Protein AF-A0A146K5C1-F1 (afdb_monomer_lite)

Organism: NCBI:txid1076344

Foldseek 3Di:
DQADQDDLVVLVVLVVVFPFDQALVSNLVSVVVVCVVVVQDDDSVLSSLLLQLLDPDPRNTDDSLSSSLSVRLRRRQDPVPPVLSSLQSSLPSVSPQADDLVSSVVSCVSVVHDDDSVVSVVSRVVRSD

pLDDT: mean 78.12, std 8.53, range [55.47, 90.75]

Sequence (129 aa):
MTFIVPNRELCRQVFEQMNFGQSEKQNLNQIVKAFRKYKIELKKDDIQAILKAVCKSEKSSLGIDEFTHMIYISQNTKDNHDIYRVMFLIADTDYSGKITVDKLSQLFRKLNSSLKVEEIEQVVNRITL

Secondary structure (DSSP, 8-state):
-------HHHHHHHHHHS---SSHHHHHHHHHHHHHHTT----HHHHHHHHHHH---TTS---HHHHHHHHHHHHH--TT--HHHHHHHHH-TT--S---HHHHHHHHHHTT----HHHHHHHHHHHH-

InterPro domains:
  IPR002048 EF-hand domain [PS50222] (79-114)
  IPR011992 EF-hand domain pair [SSF47473] (9-127)

Radius of gyration: 14.46 Å; chains: 1; bounding box: 36×32×29 Å

Structure (mmCIF, N/CA/C/O backbone):
data_AF-A0A146K5C1-F1
#
_entry.id   AF-A0A146K5C1-F1
#
loop_
_atom_site.group_PDB
_atom_site.id
_atom_site.type_symbol
_atom_site.label_atom_id
_atom_site.label_alt_id
_atom_site.label_comp_id
_atom_site.label_asym_id
_atom_site.label_entity_id
_atom_site.label_seq_id
_atom_site.pdbx_PDB_ins_code
_atom_site.Cartn_x
_atom_site.Cartn_y
_atom_site.Cartn_z
_atom_site.occupancy
_atom_site.B_iso_or_equiv
_atom_site.auth_seq_id
_atom_site.auth_comp_id
_atom_site.auth_asym_id
_atom_site.auth_atom_id
_atom_site.pdbx_PDB_model_num
ATOM 1 N N . MET A 1 1 ? -1.733 -11.337 -13.899 1.00 58.62 1 MET A N 1
ATOM 2 C CA . MET A 1 1 ? -2.867 -11.017 -12.988 1.00 58.62 1 MET A CA 1
ATOM 3 C C . MET A 1 1 ? -3.424 -9.634 -13.304 1.00 58.62 1 MET A C 1
ATOM 5 O O . MET A 1 1 ? -2.645 -8.779 -13.695 1.00 58.62 1 MET A O 1
ATOM 9 N N . THR A 1 2 ? -4.724 -9.394 -13.105 1.00 73.81 2 THR A N 1
ATOM 10 C CA . THR A 1 2 ? -5.314 -8.046 -13.227 1.00 73.81 2 THR A CA 1
ATOM 11 C C . THR A 1 2 ? -5.559 -7.487 -11.831 1.00 73.81 2 THR A C 1
ATOM 13 O O . THR A 1 2 ? -6.273 -8.109 -11.044 1.00 73.81 2 THR A O 1
ATOM 16 N N . PHE A 1 3 ? -4.936 -6.355 -11.508 1.00 86.50 3 PHE A N 1
ATOM 17 C CA . PHE A 1 3 ? -5.174 -5.649 -10.251 1.00 86.50 3 PHE A CA 1
ATOM 18 C C . PHE A 1 3 ? -6.377 -4.711 -10.385 1.00 86.50 3 PHE A C 1
ATOM 20 O O . PHE A 1 3 ? -6.642 -4.160 -11.453 1.00 86.50 3 PHE A O 1
ATOM 27 N N . ILE A 1 4 ? -7.117 -4.541 -9.296 1.00 88.69 4 ILE A N 1
ATOM 28 C CA . ILE A 1 4 ? -8.252 -3.626 -9.211 1.00 88.69 4 ILE A CA 1
ATOM 29 C C . ILE A 1 4 ? -7.701 -2.218 -9.006 1.00 88.69 4 ILE A C 1
ATOM 31 O O . ILE A 1 4 ? -7.086 -1.943 -7.979 1.00 88.69 4 ILE A O 1
ATOM 35 N N . VAL A 1 5 ? -7.924 -1.326 -9.969 1.00 90.75 5 VAL A N 1
ATOM 36 C CA . VAL A 1 5 ? -7.574 0.092 -9.832 1.00 90.75 5 VAL A CA 1
ATOM 37 C C . VAL A 1 5 ? -8.700 0.808 -9.072 1.00 90.75 5 VAL A C 1
ATOM 39 O O . VAL A 1 5 ? -9.862 0.684 -9.473 1.00 90.75 5 VAL A O 1
ATOM 42 N N . PRO A 1 6 ? -8.413 1.563 -7.995 1.00 89.06 6 PRO A N 1
ATOM 43 C CA . PRO A 1 6 ? -9.451 2.235 -7.225 1.00 89.06 6 PRO A CA 1
ATOM 44 C C . PRO A 1 6 ? -10.169 3.312 -8.035 1.00 89.06 6 PRO A C 1
ATOM 46 O O . PRO A 1 6 ? -9.553 4.076 -8.782 1.00 89.06 6 PRO A O 1
ATOM 49 N N . ASN A 1 7 ? -11.477 3.449 -7.816 1.00 90.25 7 ASN A N 1
ATOM 50 C CA . ASN A 1 7 ? -12.225 4.586 -8.338 1.00 90.25 7 ASN A CA 1
ATOM 51 C C . ASN A 1 7 ? -11.805 5.861 -7.587 1.00 90.25 7 ASN A C 1
ATOM 53 O O . ASN A 1 7 ? -12.148 6.051 -6.419 1.00 90.25 7 ASN A O 1
ATOM 57 N N . ARG A 1 8 ? -11.077 6.748 -8.273 1.00 89.50 8 ARG A N 1
ATOM 58 C CA . ARG A 1 8 ? -10.518 7.973 -7.681 1.00 89.50 8 ARG A CA 1
ATOM 59 C C . ARG A 1 8 ? -11.585 8.946 -7.176 1.00 89.50 8 ARG A C 1
ATOM 61 O O . ARG A 1 8 ? -11.336 9.663 -6.212 1.00 89.50 8 ARG A O 1
ATOM 68 N N . GLU A 1 9 ? -12.759 8.983 -7.799 1.00 89.62 9 GLU A N 1
ATOM 69 C CA . GLU A 1 9 ? -13.861 9.840 -7.359 1.00 89.62 9 GLU A CA 1
ATOM 70 C C . GLU A 1 9 ? -14.481 9.327 -6.059 1.00 89.62 9 GLU A C 1
ATOM 72 O O . GLU A 1 9 ? -14.644 10.100 -5.117 1.00 89.62 9 GLU A O 1
ATOM 77 N N . LEU A 1 10 ? -14.717 8.016 -5.961 1.00 87.25 10 LEU A N 1
ATOM 78 C CA . LEU A 1 10 ? -15.175 7.402 -4.717 1.00 87.25 10 LEU A CA 1
ATOM 79 C C . LEU A 1 10 ? -14.135 7.583 -3.604 1.00 87.25 10 LEU A C 1
ATOM 81 O O . LEU A 1 10 ? -14.492 7.974 -2.496 1.00 87.25 10 LEU A O 1
ATOM 85 N N . CYS A 1 11 ? -12.846 7.378 -3.899 1.00 87.62 11 CYS A N 1
ATOM 86 C CA . CYS A 1 11 ? -11.773 7.653 -2.943 1.00 87.62 11 CYS A CA 1
ATOM 87 C C . CYS A 1 11 ? -11.806 9.105 -2.456 1.00 87.62 11 CYS A C 1
ATOM 89 O O . CYS A 1 11 ? -11.650 9.332 -1.262 1.00 87.62 11 CYS A O 1
ATOM 91 N N . ARG A 1 12 ? -12.060 10.078 -3.342 1.00 88.31 12 ARG A N 1
ATOM 92 C CA . ARG A 1 12 ? -12.180 11.496 -2.973 1.00 88.31 12 ARG A CA 1
ATOM 93 C C . ARG A 1 12 ? -13.370 11.756 -2.056 1.00 88.31 12 ARG A C 1
ATOM 95 O O . ARG A 1 12 ? -13.182 12.349 -1.004 1.00 88.31 12 ARG A O 1
ATOM 102 N N . GLN A 1 13 ? -14.558 11.269 -2.405 1.00 88.06 13 GLN A N 1
ATOM 103 C CA . GLN A 1 13 ? -15.756 11.444 -1.574 1.00 88.06 13 GLN A CA 1
ATOM 104 C C . GLN A 1 13 ? -15.558 10.845 -0.177 1.00 88.06 13 GLN A C 1
ATOM 106 O O . GLN A 1 13 ? -15.899 11.4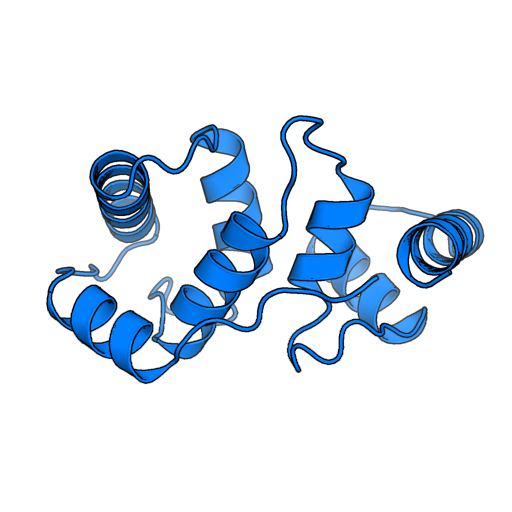50 0.837 1.00 88.06 13 GLN A O 1
ATOM 111 N N . VAL A 1 14 ? -14.967 9.651 -0.119 1.00 85.31 14 VAL A N 1
ATOM 112 C CA . VAL A 1 14 ? -14.649 8.963 1.132 1.00 85.31 14 VAL A CA 1
ATOM 113 C C . VAL A 1 14 ? -13.580 9.725 1.922 1.00 85.31 14 VAL A C 1
ATOM 115 O O . VAL A 1 14 ? -13.704 9.842 3.139 1.00 85.31 14 VAL A O 1
ATOM 118 N N . PHE A 1 15 ? -12.571 10.277 1.245 1.00 84.62 15 PHE A N 1
ATOM 119 C CA . PHE A 1 15 ? -11.513 11.078 1.857 1.00 84.62 15 PHE A CA 1
ATOM 120 C C . PHE A 1 15 ? -12.040 12.392 2.444 1.00 84.62 15 PHE A C 1
ATOM 122 O O . PHE A 1 15 ? -11.681 12.735 3.560 1.00 84.62 15 PHE A O 1
ATOM 129 N N . GLU A 1 16 ? -12.929 13.095 1.743 1.00 85.56 16 GLU A N 1
ATOM 130 C CA . GLU A 1 16 ? -13.555 14.342 2.213 1.00 85.56 16 GLU A CA 1
ATOM 131 C C . GLU A 1 16 ? -14.508 14.112 3.392 1.00 85.56 16 GLU A C 1
ATOM 133 O O . GLU A 1 16 ? -14.595 14.935 4.301 1.00 85.56 16 GLU A O 1
ATOM 138 N N . GLN A 1 17 ? -15.200 12.969 3.418 1.00 83.25 17 GLN A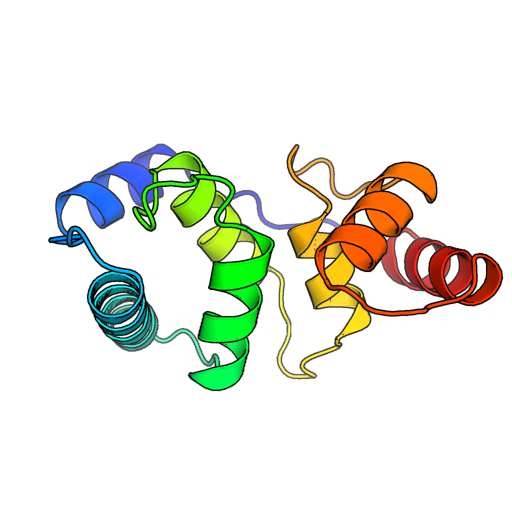 N 1
ATOM 139 C CA . GLN A 1 17 ? -15.999 12.554 4.575 1.00 83.25 17 GLN A CA 1
ATOM 140 C C . GLN A 1 17 ? -15.136 12.197 5.792 1.00 83.25 17 GLN A C 1
ATOM 142 O O . GLN A 1 17 ? -15.634 12.152 6.922 1.00 83.25 17 GLN A O 1
ATOM 147 N N . MET A 1 18 ? -13.858 11.889 5.579 1.00 77.62 18 MET A N 1
ATOM 148 C CA . MET A 1 18 ? -12.923 11.578 6.646 1.00 77.62 18 MET A CA 1
ATOM 149 C C . MET A 1 18 ? -12.271 12.855 7.150 1.00 77.62 18 MET A C 1
ATOM 151 O O . MET A 1 18 ? -11.551 13.548 6.444 1.00 77.62 18 MET A O 1
ATOM 155 N N . ASN A 1 19 ? -12.461 13.127 8.437 1.00 72.12 19 ASN A N 1
ATOM 156 C CA . ASN A 1 19 ? -11.743 14.188 9.134 1.00 72.12 19 ASN A CA 1
ATOM 157 C C . ASN A 1 19 ? -10.290 13.750 9.393 1.00 72.12 19 ASN A C 1
ATOM 159 O O . ASN A 1 19 ? -9.929 13.434 10.534 1.00 72.12 19 ASN A O 1
ATOM 163 N N . PHE A 1 20 ? -9.483 13.651 8.332 1.00 72.75 20 PHE A N 1
ATOM 164 C CA . PHE A 1 20 ? -8.049 13.406 8.442 1.00 72.75 20 PHE A CA 1
ATOM 165 C C . PHE A 1 20 ? -7.399 14.553 9.213 1.00 72.75 20 PHE A C 1
ATOM 167 O O . PHE A 1 20 ? -7.675 15.730 8.989 1.00 72.75 20 PHE A O 1
ATOM 174 N N . GLY A 1 21 ? -6.607 14.180 10.212 1.00 65.31 21 GLY A N 1
ATOM 175 C CA . GLY A 1 21 ? -6.028 15.113 11.164 1.00 65.31 21 GLY A CA 1
ATOM 176 C C . GLY A 1 21 ? -4.633 15.567 10.753 1.00 65.31 21 GLY A C 1
ATOM 177 O O . GLY A 1 21 ? -4.054 15.110 9.769 1.00 65.31 21 GLY A O 1
ATOM 178 N N . GLN A 1 22 ? -4.049 16.429 11.580 1.00 65.31 22 GLN A N 1
ATOM 179 C CA . GLN A 1 22 ? -2.683 16.933 11.394 1.00 65.31 22 GLN A CA 1
ATOM 180 C C . GLN A 1 22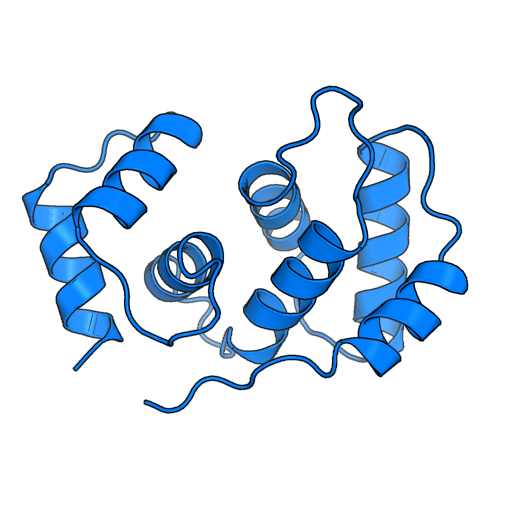 ? -1.603 15.949 11.880 1.00 65.31 22 GLN A C 1
ATOM 182 O O . GLN A 1 22 ? -0.422 16.271 11.836 1.00 65.31 22 GLN A O 1
ATOM 187 N N . SER A 1 23 ? -1.985 14.766 12.380 1.00 70.12 23 SER A N 1
ATOM 188 C CA . SER A 1 23 ? -1.043 13.789 12.937 1.00 70.12 23 SER A CA 1
ATOM 189 C C . SER A 1 23 ? -1.229 12.382 12.374 1.00 70.12 23 SER A C 1
ATOM 191 O O . SER A 1 23 ? -2.351 11.924 12.140 1.00 70.12 23 SER A O 1
ATOM 193 N N . GLU A 1 24 ? -0.117 11.651 12.277 1.00 70.69 24 GLU A N 1
ATOM 194 C CA . GLU A 1 24 ? -0.061 10.244 11.855 1.00 70.69 24 GLU A CA 1
ATOM 195 C C . GLU A 1 24 ? -1.027 9.364 12.669 1.00 70.69 24 GLU A C 1
ATOM 197 O O . GLU A 1 24 ? -1.767 8.550 12.117 1.00 70.69 24 GLU A O 1
ATOM 202 N N . LYS A 1 25 ? -1.097 9.576 13.991 1.00 71.69 25 LYS A N 1
ATOM 203 C CA . LYS A 1 25 ? -1.966 8.807 14.896 1.00 71.69 25 LYS A CA 1
ATOM 204 C C . LYS A 1 25 ? -3.455 9.051 14.634 1.00 71.69 25 LYS A C 1
ATOM 206 O O . LYS A 1 25 ? -4.256 8.120 14.733 1.00 71.69 25 LYS A O 1
ATOM 211 N N . GLN A 1 26 ? -3.841 10.290 14.321 1.00 73.12 26 GLN A N 1
ATOM 212 C CA . GLN A 1 26 ? -5.222 10.607 13.948 1.00 73.12 26 GLN A CA 1
ATOM 213 C C . GLN A 1 26 ? -5.572 9.967 12.607 1.00 73.12 26 GLN A C 1
ATOM 215 O O . GLN A 1 26 ? -6.617 9.325 12.507 1.00 73.12 26 GLN A O 1
ATOM 220 N N . ASN A 1 27 ? -4.670 10.056 11.630 1.00 76.75 27 ASN A N 1
ATOM 221 C CA . ASN A 1 27 ? -4.857 9.458 10.312 1.00 76.75 27 ASN A CA 1
ATOM 222 C C . ASN A 1 27 ? -5.011 7.936 10.412 1.00 76.75 27 ASN A C 1
ATOM 224 O O . ASN A 1 27 ? -6.016 7.406 9.944 1.00 76.75 27 ASN A O 1
ATOM 228 N N . LEU A 1 28 ? -4.136 7.244 11.151 1.00 80.75 28 LEU A N 1
ATOM 229 C CA . LEU A 1 28 ? -4.259 5.804 11.405 1.00 80.75 28 LEU A CA 1
ATOM 230 C C . LEU A 1 28 ? -5.628 5.426 11.996 1.00 80.75 28 LEU A C 1
ATOM 232 O O . LEU A 1 28 ? -6.270 4.484 11.534 1.00 80.75 28 LEU A O 1
ATOM 236 N N . ASN A 1 29 ? -6.111 6.167 12.997 1.00 82.50 29 ASN A N 1
ATOM 237 C CA . ASN A 1 29 ? -7.407 5.883 13.619 1.00 82.50 29 ASN A CA 1
ATOM 238 C C . ASN A 1 29 ? -8.587 6.079 12.653 1.00 82.50 29 ASN A C 1
ATOM 240 O O . ASN A 1 29 ? -9.537 5.295 12.700 1.00 82.50 29 ASN A O 1
ATOM 244 N N . GLN A 1 30 ? -8.546 7.101 11.792 1.00 82.25 30 GLN A N 1
ATOM 245 C CA . GLN A 1 30 ? -9.597 7.327 10.794 1.00 82.25 30 GLN A CA 1
ATOM 246 C C . GLN A 1 30 ? -9.592 6.243 9.715 1.00 82.25 30 GLN A C 1
ATOM 248 O O . GLN A 1 30 ? -10.653 5.727 9.371 1.00 82.25 30 GLN A O 1
ATOM 253 N N . ILE A 1 31 ? -8.411 5.819 9.257 1.00 82.06 31 ILE A N 1
ATOM 254 C CA . ILE A 1 31 ? -8.266 4.741 8.268 1.00 82.06 31 ILE A CA 1
ATOM 255 C C . ILE A 1 31 ? -8.783 3.420 8.836 1.00 82.06 31 ILE A C 1
ATOM 257 O O . ILE A 1 31 ? -9.556 2.728 8.184 1.00 82.06 31 ILE A O 1
ATOM 261 N N . VAL A 1 32 ? -8.445 3.085 10.084 1.00 83.81 32 VAL A N 1
ATOM 262 C CA . VAL A 1 32 ? -8.963 1.869 10.733 1.00 83.81 32 VAL A CA 1
ATOM 263 C C . VAL A 1 32 ? -10.491 1.909 10.840 1.00 83.81 32 VAL A C 1
ATOM 265 O O . VAL A 1 32 ? -11.154 0.901 10.592 1.00 83.81 32 VAL A O 1
ATOM 268 N N . LYS A 1 33 ? -11.080 3.064 11.182 1.00 84.06 33 LYS A N 1
ATOM 269 C CA . LYS A 1 33 ? -12.544 3.231 11.210 1.00 84.06 33 LYS A CA 1
ATOM 270 C C . LYS A 1 33 ? -13.162 3.067 9.824 1.00 84.06 33 LYS A C 1
ATOM 272 O O . LYS A 1 33 ? -14.179 2.390 9.698 1.00 84.06 33 LYS A O 1
ATOM 277 N N . ALA A 1 34 ? -12.546 3.657 8.806 1.00 82.25 34 ALA A N 1
ATOM 278 C CA . ALA A 1 34 ? -12.955 3.525 7.417 1.00 82.25 34 ALA A CA 1
ATOM 279 C C . ALA A 1 34 ? -12.958 2.063 6.975 1.00 82.25 34 ALA A C 1
ATOM 281 O O . ALA A 1 34 ? -13.971 1.556 6.505 1.00 82.25 34 ALA A O 1
ATOM 282 N N . PHE A 1 35 ? -11.844 1.372 7.191 1.00 81.06 35 PHE A N 1
ATOM 283 C CA . PHE A 1 35 ? -11.650 0.002 6.739 1.00 81.06 35 PHE A CA 1
ATOM 284 C C . PHE A 1 35 ? -12.655 -0.926 7.427 1.00 81.06 35 PHE A C 1
ATOM 286 O O . PHE A 1 35 ? -13.318 -1.710 6.757 1.00 81.06 35 PHE A O 1
ATOM 293 N N . ARG A 1 36 ? -12.918 -0.728 8.727 1.00 82.25 36 ARG A N 1
ATOM 294 C CA . ARG A 1 36 ? -14.013 -1.419 9.431 1.00 82.25 36 ARG A CA 1
ATOM 295 C C . ARG A 1 36 ? -15.392 -1.112 8.845 1.00 82.25 36 ARG A C 1
ATOM 297 O O . ARG A 1 36 ? -16.178 -2.034 8.648 1.00 82.25 36 ARG A O 1
ATOM 304 N N . LYS A 1 37 ? -15.697 0.159 8.552 1.00 80.94 37 LYS A N 1
ATOM 305 C CA . LYS A 1 37 ? -16.980 0.574 7.951 1.00 80.94 37 LYS A CA 1
ATOM 306 C C . LYS A 1 37 ? -17.215 -0.104 6.597 1.00 80.94 37 LYS A C 1
ATOM 308 O O . LYS A 1 37 ? -18.340 -0.498 6.310 1.00 80.94 37 LYS A O 1
ATOM 313 N N . TYR A 1 38 ? -16.161 -0.270 5.801 1.00 77.69 38 TYR A N 1
ATOM 314 C CA . TYR A 1 38 ? -16.210 -0.907 4.482 1.00 77.69 38 TYR A CA 1
ATOM 315 C C . TYR A 1 38 ? -15.917 -2.416 4.506 1.00 77.69 38 TYR A C 1
ATOM 317 O O . TYR A 1 38 ? -15.761 -3.008 3.443 1.00 77.69 38 TYR A O 1
ATOM 325 N N . LYS A 1 39 ? -15.886 -3.047 5.692 1.00 77.50 39 LYS A N 1
ATOM 326 C CA . LYS A 1 39 ? -15.631 -4.489 5.878 1.00 77.50 39 LYS A CA 1
ATOM 327 C C . LYS A 1 39 ? -14.312 -4.973 5.254 1.00 77.50 39 LYS A C 1
ATOM 329 O O . LYS A 1 39 ? -14.230 -6.080 4.738 1.00 77.50 39 LYS A O 1
ATOM 334 N N . ILE A 1 40 ? -13.285 -4.132 5.303 1.00 75.19 40 ILE A N 1
ATOM 335 C CA . ILE A 1 40 ? -11.918 -4.471 4.911 1.00 75.19 40 ILE A CA 1
ATOM 336 C C . ILE A 1 40 ? -11.222 -5.150 6.096 1.00 75.19 40 ILE A C 1
ATOM 338 O O . ILE A 1 40 ? -11.102 -4.564 7.177 1.00 75.19 40 ILE A O 1
ATOM 342 N N . GLU A 1 41 ? -10.719 -6.362 5.875 1.00 70.25 41 GLU A N 1
ATOM 343 C CA . GLU A 1 41 ? -10.072 -7.199 6.890 1.00 70.25 41 GLU A CA 1
ATOM 344 C C . GLU A 1 41 ? -8.544 -7.026 6.886 1.00 70.25 41 GLU A C 1
ATOM 346 O O . GLU A 1 41 ? -7.789 -7.916 6.514 1.00 70.25 41 GLU A O 1
ATOM 351 N N . LEU A 1 42 ? -8.063 -5.853 7.309 1.00 73.50 42 LEU A N 1
ATOM 352 C CA . LEU A 1 42 ? -6.633 -5.616 7.545 1.00 73.50 42 LEU A CA 1
ATOM 353 C C . LEU A 1 42 ? -6.353 -5.387 9.029 1.00 73.50 42 LEU A C 1
ATOM 355 O O . LEU A 1 42 ? -7.091 -4.673 9.720 1.00 73.50 42 LEU A O 1
ATOM 359 N N . LYS A 1 43 ? -5.257 -5.968 9.530 1.00 79.81 43 LYS A N 1
ATOM 360 C CA . LYS A 1 43 ? -4.814 -5.733 10.907 1.00 79.81 43 LYS A CA 1
ATOM 361 C C . LYS A 1 43 ? -4.307 -4.303 11.040 1.00 79.81 43 LYS A C 1
ATOM 363 O O . LYS A 1 43 ? -3.769 -3.712 10.106 1.00 79.81 43 LYS A O 1
ATOM 368 N N . LYS A 1 44 ? -4.453 -3.740 12.238 1.00 78.88 44 LYS A N 1
ATOM 369 C CA . LYS A 1 44 ? -4.005 -2.372 12.529 1.00 78.88 44 LYS A CA 1
ATOM 370 C C . LYS A 1 44 ? -2.509 -2.182 12.248 1.00 78.88 44 LYS A C 1
ATOM 372 O O . LYS A 1 44 ? -2.137 -1.132 11.732 1.00 78.88 44 LYS A O 1
ATOM 377 N N . ASP A 1 45 ? -1.694 -3.188 12.555 1.00 79.75 45 ASP A N 1
ATOM 378 C CA . ASP A 1 45 ? -0.244 -3.146 12.344 1.00 79.75 45 ASP A CA 1
ATOM 379 C C . ASP A 1 45 ? 0.105 -3.115 10.848 1.00 79.75 45 ASP A C 1
ATOM 381 O O . ASP A 1 45 ? 0.950 -2.322 10.434 1.00 79.75 45 ASP A O 1
ATOM 385 N N . ASP A 1 46 ? -0.626 -3.871 10.020 1.00 76.56 46 ASP A N 1
ATOM 386 C CA . ASP A 1 46 ? -0.482 -3.845 8.559 1.00 76.56 46 ASP A CA 1
ATOM 387 C C . ASP A 1 46 ? -0.869 -2.471 7.995 1.00 76.56 46 ASP A C 1
ATOM 389 O O . ASP A 1 46 ? -0.142 -1.896 7.187 1.00 76.56 46 ASP A O 1
ATOM 393 N N . ILE A 1 47 ? -1.982 -1.892 8.467 1.00 79.06 47 ILE A N 1
ATOM 394 C CA . ILE A 1 47 ? -2.419 -0.542 8.070 1.00 79.06 47 ILE A CA 1
ATOM 395 C C . ILE A 1 47 ? -1.359 0.497 8.449 1.00 79.06 47 ILE A C 1
ATOM 397 O O . ILE A 1 47 ? -1.082 1.403 7.666 1.00 79.06 47 ILE A O 1
ATOM 401 N N . GLN A 1 48 ? -0.753 0.374 9.632 1.00 81.50 48 GLN A N 1
ATOM 402 C CA . GLN A 1 48 ? 0.307 1.276 10.074 1.00 81.50 48 GLN A CA 1
ATOM 403 C C . GLN A 1 48 ? 1.574 1.133 9.220 1.00 81.50 48 GLN A C 1
ATOM 405 O O . GLN A 1 48 ? 2.180 2.144 8.863 1.00 81.50 48 GLN A O 1
ATOM 410 N N . ALA A 1 49 ? 1.969 -0.093 8.869 1.00 77.69 49 ALA A N 1
ATOM 411 C CA . ALA A 1 49 ? 3.108 -0.339 7.988 1.00 77.69 49 ALA A CA 1
ATOM 412 C C . ALA A 1 49 ? 2.867 0.237 6.583 1.00 77.69 49 ALA A C 1
ATOM 414 O O . ALA A 1 49 ? 3.723 0.946 6.053 1.00 77.69 49 ALA A O 1
ATOM 415 N N . ILE A 1 50 ? 1.676 0.008 6.020 1.00 80.06 50 ILE A N 1
ATOM 416 C CA . ILE A 1 50 ? 1.263 0.569 4.728 1.00 80.06 50 ILE A CA 1
ATOM 417 C C . ILE A 1 50 ? 1.264 2.099 4.783 1.00 80.06 50 ILE A C 1
ATOM 419 O O . ILE A 1 50 ? 1.811 2.740 3.889 1.00 80.06 50 ILE A O 1
ATOM 423 N N . LEU A 1 51 ? 0.704 2.694 5.841 1.00 80.38 51 LEU A N 1
ATOM 424 C CA . LEU A 1 51 ? 0.663 4.145 6.016 1.00 80.38 51 LEU A CA 1
ATOM 425 C C . LEU A 1 51 ? 2.072 4.744 5.987 1.00 80.38 51 LEU A C 1
ATOM 427 O O . LEU A 1 51 ? 2.305 5.697 5.254 1.00 80.38 51 LEU A O 1
ATOM 431 N N . LYS A 1 52 ? 3.026 4.155 6.715 1.00 79.25 52 LYS A N 1
ATOM 432 C CA . LYS A 1 52 ? 4.427 4.607 6.710 1.00 79.25 52 LYS A CA 1
ATOM 433 C C . LYS A 1 52 ? 5.103 4.462 5.350 1.00 79.25 52 LYS A C 1
ATOM 435 O O . LYS A 1 52 ? 5.944 5.281 5.002 1.00 79.25 52 LYS A O 1
ATOM 440 N N . ALA A 1 53 ? 4.763 3.419 4.600 1.00 76.94 53 ALA A N 1
ATOM 441 C CA . ALA A 1 53 ? 5.383 3.151 3.310 1.00 76.94 53 ALA A CA 1
ATOM 442 C C . ALA A 1 53 ? 4.834 4.048 2.184 1.00 76.94 53 ALA A C 1
ATOM 444 O O . ALA A 1 53 ? 5.567 4.401 1.258 1.00 76.94 53 ALA A O 1
ATOM 445 N N . VAL A 1 54 ? 3.550 4.412 2.263 1.00 80.38 54 VAL A N 1
ATOM 446 C CA . VAL A 1 54 ? 2.841 5.201 1.244 1.00 80.38 54 VAL A CA 1
ATOM 447 C C . VAL A 1 54 ? 2.889 6.704 1.533 1.00 80.38 54 VAL A C 1
ATOM 449 O O . VAL A 1 54 ? 2.958 7.492 0.591 1.00 80.38 54 VAL A O 1
ATOM 452 N N . CYS A 1 55 ? 2.874 7.112 2.806 1.00 78.06 55 CYS A N 1
ATOM 453 C CA . CYS A 1 55 ? 2.912 8.516 3.219 1.00 78.06 55 CYS A CA 1
ATOM 454 C C . CYS A 1 55 ? 4.293 9.118 2.924 1.00 78.06 55 CYS A C 1
ATOM 456 O O . CYS A 1 55 ? 5.274 8.837 3.610 1.00 78.06 55 CYS A O 1
ATOM 458 N N . LYS A 1 56 ? 4.371 9.946 1.880 1.00 70.69 56 LYS A N 1
ATOM 459 C CA . LYS A 1 56 ? 5.592 10.629 1.421 1.00 70.69 56 LYS A CA 1
ATOM 460 C C . LYS A 1 56 ? 5.717 12.033 2.010 1.00 70.69 56 LYS A C 1
ATOM 462 O O . LYS A 1 56 ? 6.786 12.629 1.928 1.00 70.69 56 LYS A O 1
ATOM 467 N N . SER A 1 57 ? 4.633 12.575 2.565 1.00 64.88 57 SER A N 1
ATOM 468 C CA . SER A 1 57 ? 4.601 13.922 3.133 1.00 64.88 57 SER A CA 1
ATOM 469 C C . SER A 1 57 ? 5.371 14.015 4.455 1.00 64.88 57 SER A C 1
ATOM 471 O O . SER A 1 57 ? 5.034 13.354 5.438 1.00 64.88 57 SER A O 1
ATOM 473 N N . GLU A 1 58 ? 6.345 14.928 4.519 1.00 58.59 58 GLU A N 1
ATOM 474 C CA . GLU A 1 58 ? 7.073 15.287 5.750 1.00 58.59 58 GLU A CA 1
ATOM 475 C C . GLU A 1 58 ? 6.146 15.856 6.841 1.00 58.59 58 GLU A C 1
ATOM 477 O O . GLU A 1 58 ? 6.458 15.814 8.029 1.00 58.59 58 GLU A O 1
ATOM 482 N N . LYS A 1 59 ? 4.957 16.349 6.461 1.00 57.78 59 LYS A N 1
ATOM 483 C CA . LYS A 1 59 ? 3.979 16.955 7.378 1.00 57.78 59 LYS A CA 1
ATOM 484 C C . LYS A 1 59 ? 3.094 15.943 8.111 1.00 57.78 59 LYS A C 1
ATOM 486 O O . LYS A 1 59 ? 2.108 16.357 8.713 1.00 57.78 59 LYS A O 1
ATOM 491 N N . SER A 1 60 ? 3.387 14.638 8.048 1.00 59.72 60 SER A N 1
ATOM 492 C CA . SER A 1 60 ? 2.596 13.584 8.721 1.00 59.72 60 SER A CA 1
ATOM 493 C C . SER A 1 60 ? 1.092 13.599 8.375 1.00 59.72 60 SER A C 1
ATOM 495 O O . SER A 1 60 ? 0.260 13.077 9.124 1.00 59.72 60 SER A O 1
ATOM 497 N N . SER A 1 61 ? 0.732 14.228 7.254 1.00 66.81 61 SER A N 1
ATOM 498 C CA . SER A 1 61 ? -0.639 14.389 6.773 1.00 66.81 61 SER A CA 1
ATOM 499 C C . SER A 1 61 ? -0.821 13.537 5.529 1.00 66.81 61 SER A C 1
ATOM 501 O O . SER A 1 61 ? -0.072 13.684 4.567 1.00 66.81 61 SER A O 1
ATOM 503 N N . LEU A 1 62 ? -1.812 12.648 5.585 1.00 77.44 62 LEU A N 1
ATOM 504 C CA . LEU A 1 62 ? -2.187 11.788 4.473 1.00 77.44 62 LEU A CA 1
ATOM 505 C C . LEU A 1 62 ? -2.948 12.611 3.427 1.00 77.44 62 LEU A C 1
ATOM 507 O O . LEU A 1 62 ? -4.007 13.160 3.726 1.00 77.44 62 LEU A O 1
ATOM 511 N N . GLY A 1 63 ? -2.424 12.687 2.210 1.00 83.75 63 GLY A N 1
ATOM 512 C CA . GLY A 1 63 ? -3.090 13.268 1.050 1.00 83.75 63 GLY A CA 1
ATOM 513 C C . GLY A 1 63 ? -4.010 12.278 0.329 1.00 83.75 63 GLY A C 1
ATOM 514 O O . GLY A 1 63 ? -3.961 11.066 0.545 1.00 83.75 63 GLY A O 1
ATOM 515 N N . ILE A 1 64 ? -4.832 12.792 -0.589 1.00 85.31 64 ILE A N 1
ATOM 516 C CA . ILE A 1 64 ? -5.772 11.982 -1.382 1.00 85.31 64 ILE A CA 1
ATOM 517 C C . ILE A 1 64 ? -5.074 10.907 -2.224 1.00 85.31 64 ILE A C 1
ATOM 519 O O . ILE A 1 64 ? -5.589 9.797 -2.357 1.00 85.31 64 ILE A O 1
ATOM 523 N N . ASP A 1 65 ? -3.902 11.206 -2.783 1.00 87.31 65 ASP A N 1
ATOM 524 C CA . ASP A 1 65 ? -3.168 10.249 -3.614 1.00 87.31 65 ASP A CA 1
ATOM 525 C C . ASP A 1 65 ? -2.635 9.086 -2.771 1.00 87.31 65 ASP A C 1
ATOM 527 O O . ASP A 1 65 ? -2.751 7.927 -3.162 1.00 87.31 65 ASP A O 1
ATOM 531 N N . GLU A 1 66 ? -2.150 9.386 -1.567 1.00 86.81 66 GLU A N 1
ATOM 532 C CA . GLU A 1 66 ? -1.670 8.391 -0.608 1.00 86.81 66 GLU A CA 1
ATOM 533 C C . GLU A 1 66 ? -2.835 7.539 -0.088 1.00 86.81 66 GLU A C 1
ATOM 535 O O . GLU A 1 66 ? -2.751 6.313 -0.080 1.00 86.81 66 GLU A O 1
ATOM 540 N N . PHE A 1 67 ? -3.970 8.159 0.252 1.00 86.50 67 PHE A N 1
ATOM 541 C CA . PHE A 1 67 ? -5.186 7.432 0.620 1.00 86.50 67 PHE A CA 1
ATOM 542 C C . PHE A 1 67 ? -5.679 6.516 -0.508 1.00 86.50 67 PHE A C 1
ATOM 544 O O . PHE A 1 67 ? -6.007 5.356 -0.268 1.00 86.50 67 PHE A O 1
ATOM 551 N N . THR A 1 68 ? -5.688 7.003 -1.751 1.00 90.06 68 THR A N 1
ATOM 552 C CA . THR A 1 68 ? -6.084 6.207 -2.925 1.00 90.06 68 THR A CA 1
ATOM 553 C C . THR A 1 68 ? -5.170 4.994 -3.094 1.00 90.06 68 THR A C 1
ATOM 555 O O . THR A 1 68 ? -5.654 3.888 -3.333 1.00 90.06 68 THR A O 1
ATOM 558 N N . HIS A 1 69 ? -3.863 5.170 -2.893 1.00 89.94 69 HIS A N 1
ATOM 559 C CA . HIS A 1 69 ? -2.898 4.075 -2.949 1.00 89.94 69 HIS A CA 1
ATOM 560 C C . HIS A 1 69 ? -3.113 3.072 -1.799 1.00 89.94 69 HIS A C 1
ATOM 562 O O . HIS A 1 69 ? -3.039 1.863 -2.003 1.00 89.94 69 HIS A O 1
ATOM 568 N N . MET A 1 70 ? -3.508 3.518 -0.604 1.00 87.44 70 MET A N 1
ATOM 569 C CA . MET A 1 70 ? -3.902 2.590 0.466 1.00 87.44 70 MET A CA 1
ATOM 570 C C . MET A 1 70 ? -5.120 1.736 0.091 1.00 87.44 70 MET A C 1
ATOM 572 O O . MET A 1 70 ? -5.132 0.537 0.373 1.00 87.44 70 MET A O 1
ATOM 576 N N . ILE A 1 71 ? -6.124 2.320 -0.575 1.00 88.12 71 ILE A N 1
ATOM 577 C CA . ILE A 1 71 ? -7.276 1.565 -1.092 1.00 88.12 71 ILE A CA 1
ATOM 578 C C . ILE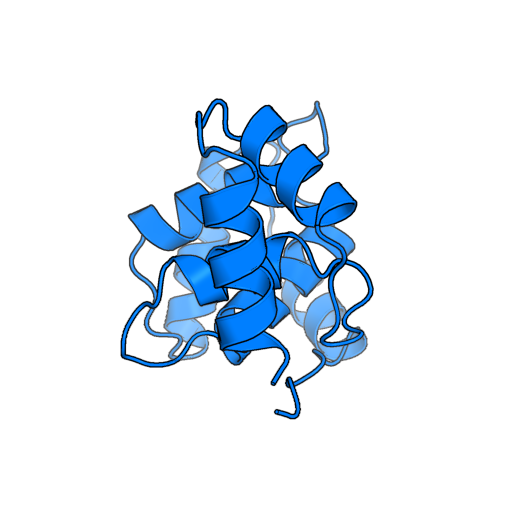 A 1 71 ? -6.830 0.560 -2.160 1.00 88.12 71 ILE A C 1
ATOM 580 O O . ILE A 1 71 ? -7.273 -0.586 -2.122 1.00 88.12 71 ILE A O 1
ATOM 584 N N . TYR A 1 72 ? -5.908 0.942 -3.051 1.00 90.56 72 TYR A N 1
ATOM 585 C CA . TYR A 1 72 ? -5.319 0.028 -4.036 1.00 90.56 72 TYR A CA 1
ATOM 586 C C . TYR A 1 72 ? -4.684 -1.195 -3.370 1.00 90.56 72 TYR A C 1
ATOM 588 O O . TYR A 1 72 ? -5.020 -2.331 -3.712 1.00 90.56 72 TYR A O 1
ATOM 596 N N . ILE A 1 73 ? -3.816 -0.975 -2.380 1.00 88.38 73 ILE A N 1
ATOM 597 C CA . ILE A 1 73 ? -3.150 -2.058 -1.647 1.00 88.38 73 ILE A CA 1
ATOM 598 C C . ILE A 1 73 ? -4.193 -2.938 -0.963 1.00 88.38 73 ILE A C 1
ATOM 600 O O . ILE A 1 73 ? -4.150 -4.162 -1.078 1.00 88.38 73 ILE A O 1
ATOM 604 N N . SER A 1 74 ? -5.174 -2.325 -0.304 1.00 84.12 74 SER A N 1
ATOM 605 C CA . SER A 1 74 ? -6.214 -3.046 0.418 1.00 84.12 74 SER A CA 1
ATOM 606 C C . SER A 1 74 ? -7.111 -3.901 -0.481 1.00 84.12 74 SER A C 1
ATOM 608 O O . SER A 1 74 ? -7.447 -5.010 -0.086 1.00 84.12 74 SER A O 1
ATOM 610 N N . GLN A 1 75 ? -7.5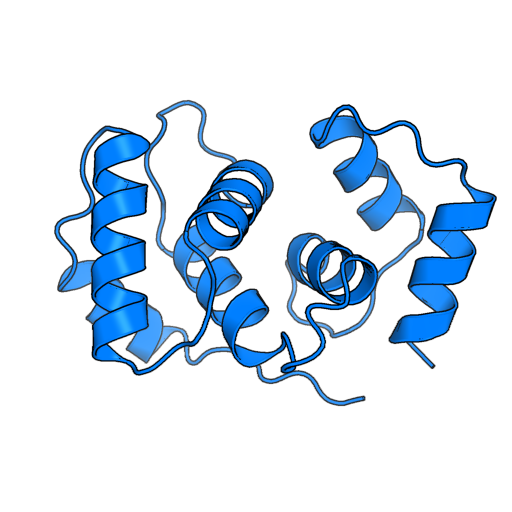12 -3.413 -1.657 1.00 86.00 75 GLN A N 1
ATOM 611 C CA . GLN A 1 75 ? -8.375 -4.154 -2.590 1.00 86.00 75 GLN A CA 1
ATOM 612 C C . GLN A 1 75 ? -7.650 -5.321 -3.260 1.00 86.00 75 GLN A C 1
ATOM 614 O O . GLN A 1 75 ? -8.277 -6.279 -3.706 1.00 86.00 75 GLN A O 1
ATOM 619 N N . ASN A 1 76 ? -6.325 -5.224 -3.360 1.00 86.25 76 ASN A N 1
ATOM 620 C CA . ASN A 1 76 ? -5.509 -6.185 -4.083 1.00 86.25 76 ASN A CA 1
ATOM 621 C C . ASN A 1 76 ? -4.734 -7.139 -3.178 1.00 86.25 76 ASN A C 1
ATOM 623 O O . ASN A 1 76 ? -4.153 -8.100 -3.691 1.00 86.25 76 ASN A O 1
ATOM 627 N N . THR A 1 77 ? -4.735 -6.913 -1.865 1.00 82.50 77 THR A N 1
ATOM 628 C CA . THR A 1 77 ? -4.225 -7.860 -0.870 1.00 82.50 77 THR A CA 1
ATOM 629 C C . THR A 1 77 ? -5.269 -8.960 -0.668 1.00 82.50 77 THR A C 1
ATOM 631 O O . THR A 1 77 ? -6.429 -8.669 -0.401 1.00 82.50 77 THR A O 1
ATOM 634 N N . LYS A 1 78 ? -4.874 -10.225 -0.856 1.00 69.81 78 LYS A N 1
ATOM 635 C CA . LYS A 1 78 ? -5.732 -11.400 -0.613 1.00 69.81 78 LYS A CA 1
ATOM 636 C C . LYS A 1 78 ? -5.523 -11.926 0.814 1.00 69.81 78 LYS A C 1
ATOM 638 O O . LYS A 1 78 ? -4.513 -11.603 1.438 1.00 69.81 78 LYS A O 1
ATOM 643 N N . ASP A 1 79 ? -6.428 -12.794 1.269 1.00 58.31 79 ASP A N 1
ATOM 644 C CA . ASP A 1 79 ? -6.518 -13.367 2.631 1.00 58.31 79 ASP A CA 1
ATOM 645 C C . ASP A 1 79 ? -5.229 -14.006 3.182 1.00 58.31 79 ASP A C 1
ATOM 647 O O . ASP A 1 79 ? -5.096 -14.233 4.381 1.00 58.31 79 ASP A O 1
ATOM 651 N N . ASN A 1 80 ? -4.249 -14.304 2.328 1.00 59.50 80 ASN A N 1
ATOM 652 C CA . ASN A 1 80 ? -2.987 -14.914 2.730 1.00 59.50 80 ASN A CA 1
ATOM 653 C C . ASN A 1 80 ? -1.929 -13.919 3.236 1.00 59.50 80 ASN A C 1
ATOM 655 O O . ASN A 1 80 ? -0.847 -14.368 3.608 1.00 59.50 80 ASN A O 1
ATOM 659 N N . HIS A 1 81 ? -2.212 -12.607 3.248 1.00 64.31 81 HIS A N 1
ATOM 660 C CA . HIS A 1 81 ? -1.278 -11.565 3.703 1.00 64.31 81 HIS A CA 1
ATOM 661 C C . HIS A 1 81 ? 0.138 -11.746 3.122 1.00 64.31 81 HIS A C 1
ATOM 663 O O . HIS A 1 81 ? 1.134 -11.609 3.833 1.00 64.31 81 HIS A O 1
ATOM 669 N N . ASP A 1 82 ? 0.236 -12.099 1.832 1.00 76.44 82 ASP A N 1
ATOM 670 C CA . ASP A 1 82 ? 1.531 -12.286 1.174 1.00 76.44 82 ASP A CA 1
ATOM 671 C C . ASP A 1 82 ? 2.304 -10.959 1.208 1.00 76.44 82 ASP A C 1
ATOM 673 O O . ASP A 1 82 ? 1.981 -10.005 0.493 1.00 76.44 82 ASP A O 1
ATOM 677 N N . ILE A 1 83 ? 3.318 -10.900 2.073 1.00 72.31 83 ILE A N 1
ATOM 678 C CA . ILE A 1 83 ? 4.111 -9.699 2.325 1.00 72.31 83 ILE A CA 1
ATOM 679 C C . ILE A 1 83 ? 4.772 -9.181 1.046 1.00 72.31 83 ILE A C 1
ATOM 681 O O . ILE A 1 83 ? 4.852 -7.971 0.838 1.00 72.31 83 ILE A O 1
ATOM 685 N N . TYR A 1 84 ? 5.162 -10.077 0.139 1.00 75.81 84 TYR A N 1
ATOM 686 C CA . TYR A 1 84 ? 5.765 -9.714 -1.137 1.00 75.81 84 TYR A CA 1
ATOM 687 C C . TYR A 1 84 ? 4.747 -9.045 -2.057 1.00 75.81 84 TYR A C 1
ATOM 689 O O . TYR A 1 84 ? 5.063 -8.060 -2.725 1.00 75.81 84 TYR A O 1
ATOM 697 N N . ARG A 1 85 ? 3.498 -9.525 -2.040 1.00 81.56 85 ARG A N 1
ATOM 698 C CA . ARG A 1 85 ? 2.386 -8.889 -2.755 1.00 81.56 85 ARG A CA 1
ATOM 699 C C . ARG A 1 85 ? 2.086 -7.504 -2.202 1.00 81.56 85 ARG A C 1
ATOM 701 O O . ARG A 1 85 ? 1.907 -6.577 -2.982 1.00 81.56 85 ARG A O 1
ATOM 708 N N . VAL A 1 86 ? 2.077 -7.342 -0.883 1.00 80.75 86 VAL A N 1
ATOM 709 C CA . VAL A 1 86 ? 1.883 -6.028 -0.256 1.00 80.75 86 VAL A CA 1
ATOM 710 C C . VAL A 1 86 ? 3.014 -5.072 -0.645 1.00 80.75 86 VAL A C 1
ATOM 712 O O . VAL A 1 86 ? 2.740 -3.957 -1.079 1.00 80.75 86 VAL A O 1
ATOM 715 N N . MET A 1 87 ? 4.272 -5.512 -0.586 1.00 77.94 87 MET A N 1
ATOM 716 C CA . MET A 1 87 ? 5.431 -4.705 -0.994 1.00 77.94 87 MET A CA 1
ATOM 717 C C . MET A 1 87 ? 5.372 -4.297 -2.468 1.00 77.94 87 MET A C 1
ATOM 719 O O . MET A 1 87 ? 5.620 -3.137 -2.796 1.00 77.94 87 MET A O 1
ATOM 723 N N . PHE A 1 88 ? 4.983 -5.221 -3.348 1.00 84.88 88 PHE A N 1
ATOM 724 C CA . PHE A 1 88 ? 4.734 -4.923 -4.754 1.00 84.88 88 PHE A CA 1
ATOM 725 C C . PHE A 1 88 ? 3.674 -3.829 -4.915 1.00 84.88 88 PHE A C 1
ATOM 727 O O . PHE A 1 88 ? 3.917 -2.833 -5.591 1.00 84.88 88 PHE A O 1
ATOM 734 N N . LEU A 1 89 ? 2.522 -3.978 -4.253 1.00 87.50 89 LEU A N 1
ATOM 735 C CA . LEU A 1 89 ? 1.412 -3.028 -4.350 1.00 87.50 89 LEU A CA 1
ATOM 736 C C . LEU A 1 89 ? 1.788 -1.646 -3.811 1.00 87.50 89 LEU A C 1
ATOM 738 O O . LEU A 1 89 ? 1.359 -0.645 -4.374 1.00 87.50 89 LEU A O 1
ATOM 742 N N . ILE A 1 90 ? 2.608 -1.574 -2.758 1.00 84.88 90 ILE A N 1
ATOM 743 C CA . ILE A 1 90 ? 3.134 -0.306 -2.232 1.00 84.88 90 ILE A CA 1
ATOM 744 C C . ILE A 1 90 ? 4.016 0.393 -3.276 1.00 84.88 90 ILE A C 1
ATOM 746 O O . ILE A 1 90 ? 3.976 1.616 -3.402 1.00 84.88 90 ILE A O 1
ATOM 750 N N . ALA A 1 91 ? 4.817 -0.357 -4.029 1.00 84.19 91 ALA A N 1
ATOM 751 C CA . ALA A 1 91 ? 5.761 0.224 -4.974 1.00 84.19 91 ALA A CA 1
ATOM 752 C C . ALA A 1 91 ? 5.167 0.455 -6.387 1.00 84.19 91 ALA A C 1
ATOM 754 O O . ALA A 1 91 ? 5.689 1.276 -7.146 1.00 84.19 91 ALA A O 1
ATOM 755 N N . ASP A 1 92 ? 4.037 -0.178 -6.715 1.00 88.12 92 ASP A N 1
ATOM 756 C CA . ASP A 1 92 ? 3.234 0.054 -7.926 1.00 88.12 92 ASP A CA 1
ATOM 757 C C . ASP A 1 92 ? 2.386 1.341 -7.822 1.00 88.12 92 ASP A C 1
ATOM 759 O O . ASP A 1 92 ? 1.160 1.324 -7.723 1.00 88.12 92 ASP A O 1
ATOM 763 N N . THR A 1 93 ? 3.060 2.494 -7.798 1.00 85.94 93 THR A N 1
ATOM 764 C CA . THR A 1 93 ? 2.433 3.821 -7.627 1.00 85.94 93 THR A CA 1
ATOM 765 C C . THR A 1 93 ? 1.649 4.316 -8.842 1.00 85.94 93 THR A C 1
ATOM 767 O O . THR A 1 93 ? 0.930 5.305 -8.734 1.00 85.94 93 THR A O 1
ATOM 770 N N . ASP A 1 94 ? 1.850 3.703 -10.011 1.00 87.12 94 ASP A N 1
ATOM 771 C CA . ASP A 1 94 ? 1.136 4.035 -11.250 1.00 87.12 94 ASP A CA 1
ATOM 772 C C . ASP A 1 94 ? -0.024 3.070 -11.543 1.00 87.12 94 ASP A C 1
ATOM 774 O O . ASP A 1 94 ? -0.713 3.238 -12.548 1.00 87.12 94 ASP A O 1
ATOM 778 N N . TYR A 1 95 ? -0.270 2.104 -10.648 1.00 88.88 95 TYR A N 1
ATOM 779 C CA . TYR A 1 95 ? -1.322 1.090 -10.765 1.00 88.88 95 TYR A CA 1
ATOM 780 C C . TYR A 1 95 ? -1.240 0.292 -12.071 1.00 88.88 95 TYR A C 1
ATOM 782 O O . TYR A 1 95 ? -2.252 -0.182 -12.594 1.00 88.88 95 TYR A O 1
ATOM 790 N N . SER A 1 96 ? -0.035 0.163 -12.626 1.00 86.88 96 SER A N 1
ATOM 791 C CA . SER A 1 96 ? 0.189 -0.533 -13.891 1.00 86.88 96 SER A CA 1
ATOM 792 C C . SER A 1 96 ? 0.121 -2.049 -13.733 1.00 86.88 96 SER A C 1
ATOM 794 O O . SER A 1 96 ? 0.034 -2.774 -14.730 1.00 86.88 96 SER A O 1
ATOM 796 N N . GLY A 1 97 ? 0.198 -2.544 -12.492 1.00 84.62 97 GLY A N 1
ATOM 797 C CA . GLY A 1 97 ? 0.356 -3.961 -12.212 1.00 84.62 97 GLY A CA 1
ATOM 798 C C . GLY A 1 97 ? 1.717 -4.497 -12.644 1.00 84.62 97 GLY A C 1
ATOM 799 O O . GLY A 1 97 ? 1.886 -5.711 -12.763 1.00 84.62 97 GLY A O 1
ATOM 800 N N . LYS A 1 98 ? 2.686 -3.609 -12.894 1.00 83.19 98 LYS A N 1
ATOM 801 C CA . LYS A 1 98 ? 4.051 -3.940 -13.295 1.00 83.19 98 LYS A CA 1
ATOM 802 C C . LYS A 1 98 ? 5.027 -3.141 -12.450 1.00 83.19 98 LYS A C 1
ATOM 804 O O . LYS A 1 98 ? 4.865 -1.944 -12.242 1.00 83.19 98 LYS A O 1
ATOM 809 N N . ILE A 1 99 ? 6.100 -3.791 -12.019 1.00 82.19 99 ILE A N 1
ATOM 810 C CA . ILE A 1 99 ? 7.169 -3.108 -11.304 1.00 82.19 99 ILE A CA 1
ATOM 811 C C . ILE A 1 99 ? 8.533 -3.526 -11.827 1.00 82.19 99 ILE A C 1
ATOM 813 O O . ILE A 1 99 ? 8.730 -4.662 -12.251 1.00 82.19 99 ILE A O 1
ATOM 817 N N . THR A 1 100 ? 9.475 -2.593 -11.795 1.00 80.69 100 THR A N 1
ATOM 818 C CA . THR A 1 100 ? 10.883 -2.865 -12.063 1.00 80.69 100 THR A CA 1
ATOM 819 C C . THR A 1 100 ? 11.621 -3.166 -10.761 1.00 80.69 100 THR A C 1
ATOM 821 O O . THR A 1 100 ? 11.255 -2.673 -9.690 1.00 80.69 100 THR A O 1
ATOM 824 N N . VAL A 1 101 ? 12.710 -3.931 -10.861 1.00 79.56 101 VAL A N 1
ATOM 825 C CA . VAL A 1 101 ? 13.620 -4.215 -9.736 1.00 79.56 101 VAL A CA 1
ATOM 826 C C . VAL A 1 101 ? 14.101 -2.919 -9.074 1.00 79.56 101 VAL A C 1
ATOM 828 O O . VAL A 1 101 ? 14.192 -2.849 -7.851 1.00 79.56 101 VAL A O 1
ATOM 831 N N . ASP A 1 102 ? 14.332 -1.863 -9.860 1.00 80.94 102 ASP A N 1
ATOM 832 C CA . ASP A 1 102 ? 14.747 -0.550 -9.359 1.00 80.94 102 ASP A CA 1
ATOM 833 C C . ASP A 1 102 ? 13.689 0.103 -8.450 1.00 80.94 102 ASP A C 1
ATOM 835 O O . ASP A 1 102 ? 13.994 0.450 -7.308 1.00 80.94 102 ASP A O 1
ATOM 839 N N . LYS A 1 103 ? 12.424 0.190 -8.896 1.00 77.94 103 LYS A N 1
ATOM 840 C CA . LYS A 1 103 ? 11.328 0.767 -8.092 1.00 77.94 103 LYS A CA 1
ATOM 841 C C . LYS A 1 103 ? 11.155 0.021 -6.765 1.00 77.94 103 LYS A C 1
ATOM 843 O O . LYS A 1 103 ? 10.972 0.647 -5.719 1.00 77.94 103 LYS A O 1
ATOM 848 N N . LEU A 1 104 ? 11.248 -1.308 -6.795 1.00 77.94 104 LEU A N 1
ATOM 849 C CA . LEU A 1 104 ? 11.125 -2.131 -5.597 1.00 77.94 104 LEU A CA 1
ATOM 850 C C . LEU A 1 104 ? 12.355 -1.989 -4.675 1.00 77.94 104 LEU A C 1
ATOM 852 O O . LEU A 1 104 ? 12.210 -1.881 -3.459 1.00 77.94 104 LEU A O 1
ATOM 856 N N . SER A 1 105 ? 13.560 -1.869 -5.238 1.00 77.38 105 SER A N 1
ATOM 857 C CA . SER A 1 105 ? 14.797 -1.594 -4.487 1.00 77.38 105 SER A CA 1
ATOM 858 C C . SER A 1 105 ? 14.759 -0.246 -3.765 1.00 77.38 105 SER A C 1
ATOM 860 O O . SER A 1 105 ? 15.182 -0.140 -2.612 1.00 77.38 105 SER A O 1
ATOM 862 N N . GLN A 1 106 ? 14.216 0.790 -4.409 1.00 77.06 106 GLN A N 1
ATOM 863 C CA . GLN A 1 106 ? 14.008 2.093 -3.775 1.00 77.06 106 GLN A CA 1
ATOM 864 C C . GLN A 1 106 ? 13.043 2.002 -2.585 1.00 77.06 106 GLN A C 1
ATOM 866 O O . GLN A 1 106 ? 13.266 2.662 -1.568 1.00 77.06 106 GLN A O 1
ATOM 871 N N . LEU A 1 107 ? 12.000 1.169 -2.682 1.00 74.75 107 LEU A N 1
ATOM 872 C CA . LEU A 1 107 ? 11.082 0.915 -1.572 1.00 74.75 107 LEU A CA 1
ATOM 873 C C . LEU A 1 107 ? 11.810 0.292 -0.373 1.00 74.75 107 LEU A C 1
ATOM 875 O O . LEU A 1 107 ? 11.693 0.795 0.742 1.00 74.75 107 LEU A O 1
ATOM 879 N N . PHE A 1 108 ? 12.599 -0.762 -0.592 1.00 73.25 108 PHE A N 1
ATOM 880 C CA . PHE A 1 108 ? 13.322 -1.442 0.489 1.00 73.25 108 PHE A CA 1
ATOM 881 C C . PHE A 1 108 ? 14.319 -0.531 1.205 1.00 73.25 108 PHE A C 1
ATOM 883 O O . PHE A 1 108 ? 14.383 -0.537 2.436 1.00 73.25 108 PHE A O 1
ATOM 890 N N . ARG A 1 109 ? 15.012 0.334 0.451 1.00 72.81 109 ARG A N 1
ATOM 891 C CA . ARG A 1 109 ? 15.873 1.379 1.025 1.00 72.81 109 ARG A CA 1
ATOM 892 C C . ARG A 1 109 ? 15.087 2.342 1.915 1.00 72.81 109 ARG A C 1
ATOM 894 O O . ARG A 1 109 ? 15.547 2.658 3.005 1.00 72.81 109 ARG A O 1
ATOM 901 N N . LYS A 1 110 ? 13.890 2.772 1.496 1.00 68.00 110 LYS A N 1
ATOM 902 C CA . LYS A 1 110 ? 13.016 3.640 2.311 1.00 68.00 110 LYS A CA 1
ATOM 903 C C . LYS A 1 110 ? 12.502 2.956 3.577 1.00 68.00 110 LYS A C 1
ATOM 905 O O . LYS A 1 110 ? 12.316 3.619 4.591 1.00 68.00 110 LYS A O 1
ATOM 910 N N . LEU A 1 111 ? 12.291 1.644 3.527 1.00 65.62 111 LEU A N 1
ATOM 911 C CA . LEU A 1 111 ? 11.834 0.842 4.664 1.00 65.62 111 LEU A CA 1
ATOM 912 C C . LEU A 1 111 ? 12.971 0.423 5.613 1.00 65.62 111 LEU A C 1
ATOM 914 O O . LEU A 1 111 ? 12.716 -0.343 6.541 1.00 65.62 111 LEU A O 1
ATOM 918 N N . ASN A 1 112 ? 14.213 0.885 5.389 1.00 63.88 112 ASN A N 1
ATOM 919 C CA . ASN A 1 112 ? 15.417 0.435 6.104 1.00 63.88 112 ASN A CA 1
ATOM 920 C C . ASN A 1 112 ? 15.534 -1.102 6.177 1.00 63.88 112 ASN A C 1
ATOM 922 O O . ASN A 1 112 ? 16.069 -1.652 7.136 1.0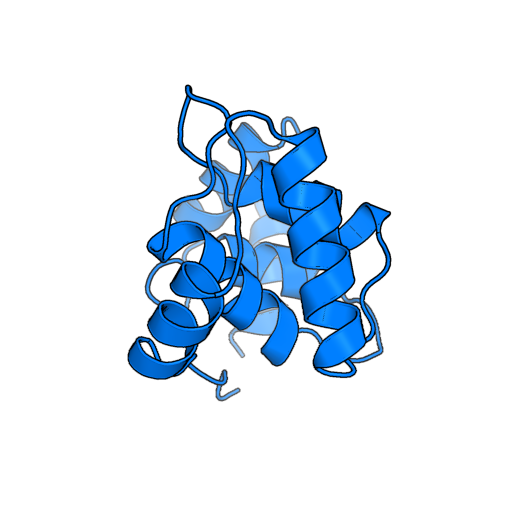0 63.88 112 ASN A O 1
ATOM 926 N N . SER A 1 113 ? 15.004 -1.803 5.172 1.00 63.12 113 SER A N 1
ATOM 927 C CA . SER A 1 113 ? 15.053 -3.261 5.080 1.00 63.12 113 SER A CA 1
ATOM 928 C C . SER A 1 113 ? 16.149 -3.669 4.108 1.00 63.12 113 SER A C 1
ATOM 930 O O . SER A 1 113 ? 16.188 -3.212 2.967 1.00 63.12 113 SER A O 1
ATOM 932 N N . SER A 1 114 ? 17.046 -4.542 4.559 1.00 58.22 114 SER A N 1
ATOM 933 C CA . SER A 1 114 ? 18.174 -5.044 3.777 1.00 58.22 114 SER A CA 1
ATOM 934 C C . SER A 1 114 ? 17.798 -6.335 3.050 1.00 58.22 114 SER A C 1
ATOM 936 O O . SER A 1 114 ? 18.238 -7.412 3.451 1.00 58.22 114 SER A O 1
ATOM 938 N N . LEU A 1 115 ? 16.967 -6.242 2.011 1.00 66.00 115 LEU A N 1
ATOM 939 C CA . LEU A 1 115 ? 16.861 -7.343 1.050 1.00 66.00 115 LEU A CA 1
ATOM 940 C C . LEU A 1 115 ? 17.974 -7.235 0.012 1.00 66.00 115 LEU A C 1
ATOM 942 O O . LEU A 1 115 ? 18.333 -6.136 -0.423 1.00 66.00 115 LEU A O 1
ATOM 946 N N . LYS A 1 116 ? 18.513 -8.384 -0.387 1.00 76.00 116 LYS A N 1
ATOM 947 C CA . LYS A 1 116 ? 19.462 -8.477 -1.496 1.00 76.00 116 LYS A CA 1
ATOM 948 C C . LYS A 1 116 ? 18.725 -8.382 -2.832 1.00 76.00 116 LYS A C 1
ATOM 950 O O . LYS A 1 116 ? 17.534 -8.673 -2.923 1.00 76.00 116 LYS A O 1
ATOM 955 N N . VAL A 1 117 ? 19.435 -7.978 -3.882 1.00 75.06 117 VAL A N 1
ATOM 956 C CA . VAL A 1 117 ? 18.853 -7.777 -5.222 1.00 75.06 117 VAL A CA 1
ATOM 957 C C . VAL A 1 117 ? 18.204 -9.062 -5.744 1.00 75.06 117 VAL A C 1
ATOM 959 O O . VAL A 1 117 ? 17.122 -9.009 -6.318 1.00 75.06 117 VAL A O 1
ATOM 962 N N . GLU A 1 118 ? 18.792 -10.219 -5.450 1.00 78.19 118 GLU A N 1
ATOM 963 C CA . GLU A 1 118 ? 18.279 -11.528 -5.859 1.00 78.19 118 GLU A CA 1
ATOM 964 C C . GLU A 1 118 ? 16.923 -11.846 -5.202 1.00 78.19 118 GLU A C 1
ATOM 966 O O . GLU A 1 118 ? 16.047 -12.450 -5.820 1.00 78.19 118 GLU A O 1
ATOM 971 N N . GLU A 1 119 ? 16.712 -11.405 -3.959 1.00 75.25 119 GLU A N 1
ATOM 972 C CA . GLU A 1 119 ? 15.429 -11.556 -3.260 1.00 75.25 119 GLU A CA 1
ATOM 973 C C . GLU A 1 119 ? 14.370 -10.638 -3.881 1.00 75.25 119 GLU A C 1
ATOM 975 O O . GLU A 1 119 ? 13.221 -11.035 -4.061 1.00 75.25 119 GLU A O 1
ATOM 980 N N . ILE A 1 120 ? 14.763 -9.427 -4.281 1.00 76.25 120 ILE A N 1
ATOM 981 C CA . ILE A 1 120 ? 13.891 -8.461 -4.960 1.00 76.25 120 ILE A CA 1
ATOM 982 C C . ILE A 1 120 ? 13.461 -8.999 -6.332 1.00 76.25 120 ILE A C 1
ATOM 984 O O . ILE A 1 120 ? 12.285 -8.911 -6.687 1.00 76.25 120 ILE A O 1
ATOM 988 N N . GLU A 1 121 ? 14.373 -9.604 -7.090 1.00 80.00 121 GLU A N 1
ATOM 989 C CA . GLU A 1 121 ? 14.067 -10.242 -8.375 1.00 80.00 121 GLU A CA 1
ATOM 990 C C . GLU A 1 121 ? 13.076 -11.400 -8.229 1.00 80.00 121 GLU A C 1
ATOM 992 O O . GLU A 1 121 ? 12.128 -11.509 -9.011 1.00 80.00 121 GLU A O 1
ATOM 997 N N . GLN A 1 122 ? 13.236 -12.233 -7.195 1.00 75.12 122 GLN A N 1
ATOM 998 C CA . GLN A 1 122 ? 12.279 -13.301 -6.893 1.00 75.12 122 GLN A CA 1
ATOM 999 C C . GLN A 1 122 ? 10.879 -12.749 -6.604 1.00 75.12 122 GLN A C 1
ATOM 1001 O O . GLN A 1 122 ? 9.889 -13.317 -7.071 1.00 75.12 122 GLN A O 1
ATOM 1006 N N . VAL A 1 123 ? 10.785 -11.625 -5.888 1.00 73.06 123 VAL A N 1
ATOM 1007 C CA . VAL A 1 123 ? 9.510 -10.945 -5.615 1.00 73.06 123 VAL A CA 1
ATOM 1008 C C . VAL A 1 123 ? 8.853 -10.452 -6.897 1.00 73.06 123 VAL A C 1
ATOM 1010 O O . VAL A 1 123 ? 7.671 -10.721 -7.118 1.00 73.06 123 VAL A O 1
ATOM 1013 N N . VAL A 1 124 ? 9.610 -9.767 -7.758 1.00 78.62 124 VAL A N 1
ATOM 1014 C CA . VAL A 1 124 ? 9.092 -9.265 -9.039 1.00 78.62 124 VAL A CA 1
ATOM 1015 C C . VAL A 1 124 ? 8.580 -10.424 -9.891 1.00 78.62 124 VAL A C 1
ATOM 1017 O O . VAL A 1 124 ? 7.423 -10.396 -10.318 1.00 78.62 124 VAL A O 1
ATOM 1020 N N . ASN A 1 125 ? 9.387 -11.471 -10.070 1.00 78.88 125 ASN A N 1
ATOM 1021 C CA . ASN A 1 125 ? 9.038 -12.623 -10.901 1.00 78.88 125 ASN A CA 1
ATOM 1022 C C . ASN A 1 125 ? 7.809 -13.374 -10.375 1.00 78.88 125 ASN A C 1
ATOM 1024 O O . ASN A 1 125 ? 6.932 -13.740 -11.150 1.00 78.88 125 ASN A O 1
ATOM 1028 N N . ARG A 1 126 ? 7.692 -13.563 -9.056 1.00 73.19 126 ARG A N 1
ATOM 1029 C CA . ARG A 1 126 ? 6.568 -14.291 -8.446 1.00 73.19 126 ARG A CA 1
ATOM 1030 C C . ARG A 1 126 ? 5.212 -13.596 -8.622 1.00 73.19 126 ARG A C 1
ATOM 1032 O O . ARG A 1 126 ? 4.185 -14.263 -8.548 1.00 73.19 126 ARG A O 1
ATOM 1039 N N . ILE A 1 127 ? 5.194 -12.273 -8.791 1.00 70.19 127 ILE A N 1
ATOM 1040 C CA . ILE A 1 127 ? 3.958 -11.469 -8.769 1.00 70.19 127 ILE A CA 1
ATOM 1041 C C . ILE A 1 127 ? 3.555 -10.978 -10.163 1.00 70.19 127 ILE A C 1
ATOM 1043 O O . ILE A 1 127 ? 2.363 -10.798 -10.421 1.00 70.19 127 ILE A O 1
ATOM 1047 N N . THR A 1 128 ? 4.528 -10.743 -11.050 1.00 64.25 128 THR A N 1
ATOM 1048 C CA . THR A 1 128 ? 4.278 -10.206 -12.400 1.00 64.25 128 THR A CA 1
ATOM 1049 C C . THR A 1 128 ? 4.043 -11.267 -13.478 1.00 64.25 128 THR A C 1
ATOM 1051 O O . THR A 1 128 ? 3.548 -10.903 -14.547 1.00 64.25 128 THR A O 1
ATOM 1054 N N . LEU A 1 129 ? 4.338 -12.545 -13.200 1.00 55.47 129 LEU A N 1
ATOM 1055 C CA . LEU A 1 129 ? 4.056 -13.688 -14.082 1.00 55.47 129 LEU A CA 1
ATOM 1056 C C . LEU A 1 129 ? 2.626 -14.228 -13.903 1.00 55.47 129 LEU A C 1
ATOM 1058 O O . LEU A 1 129 ? 2.139 -14.320 -12.753 1.00 55.47 129 LEU A O 1
#